Protein AF-H9VSW4-F1 (afdb_monomer_lite)

Sequence (138 aa):
RVDMPALEIYRDRERSVSRYNQFRRNMLMIPIAKWEDLTDDKEAIQTLQEVYGNDVEALDLLVGLMAEKKIKGYAISETAFFIFVLMASRRLEADRFFTSDFNKEVYTEKGLEWVNKKTESLKDVLYRHYPELVEKWM

pLDDT: mean 97.99, std 1.55, range [83.62, 98.88]

Foldseek 3Di:
DDDVVVVVLVVCVVVVPAAQQVLCVVLVHDGDQFPVQFAPDPVLRVVCCVVPNGDSRPHGNVSSFVSGDDDVPDPTHPSVVSVCVVVVVCVQVVDCCNPVVVDCVNLNPVRNCCVPPQPPDPLSVCCVPPVVCSVVPD

Radius of gyration: 21.64 Å; chains: 1; bounding box: 47×36×51 Å

InterPro domains:
  IPR010255 Haem peroxidase superfamily [SSF48113] (2-132)
  IPR019791 Haem peroxidase, animal-type [PF03098] (2-132)
  IPR019791 Haem peroxidase, animal-type [PS50292] (1-138)
  IPR037120 Haem peroxidase domain superfamily, animal type [G3DSA:1.10.640.10] (1-138)
  IPR050783 Oxylipin biosynthesis and metabolism [PTHR11903] (2-138)

Structure (mmCIF, N/CA/C/O backbone):
data_AF-H9VSW4-F1
#
_entry.id   AF-H9VSW4-F1
#
loop_
_atom_site.group_PDB
_atom_site.id
_atom_site.type_symbol
_atom_site.label_atom_id
_atom_site.label_alt_id
_atom_site.label_comp_id
_atom_site.label_asym_id
_atom_site.label_entity_id
_atom_site.label_seq_id
_atom_site.pdbx_PDB_ins_code
_atom_site.Cartn_x
_atom_site.Cartn_y
_atom_site.Cartn_z
_atom_site.occupancy
_atom_site.B_iso_or_equiv
_atom_site.auth_seq_id
_atom_site.auth_comp_id
_atom_site.auth_asym_id
_atom_site.auth_atom_id
_atom_site.pdbx_PDB_model_num
ATOM 1 N N . ARG A 1 1 ? -24.553 -8.497 -8.979 1.00 83.62 1 ARG A N 1
ATOM 2 C CA . ARG A 1 1 ? -23.949 -7.220 -8.525 1.00 83.62 1 ARG A CA 1
ATOM 3 C C . ARG A 1 1 ? -23.365 -7.479 -7.144 1.00 83.62 1 ARG A C 1
ATOM 5 O O . ARG A 1 1 ? -24.026 -8.165 -6.380 1.00 83.62 1 ARG A O 1
ATOM 12 N N . VAL A 1 2 ? -22.141 -7.036 -6.874 1.00 95.38 2 VAL A N 1
ATOM 13 C CA . VAL A 1 2 ? -21.427 -7.290 -5.612 1.00 95.38 2 VAL A CA 1
ATOM 14 C C . VAL A 1 2 ? -21.170 -5.950 -4.931 1.00 95.38 2 VAL A C 1
ATOM 16 O O . VAL A 1 2 ? -20.895 -4.970 -5.623 1.00 95.38 2 VAL A O 1
ATOM 19 N N . ASP A 1 3 ? -21.285 -5.917 -3.607 1.00 98.12 3 ASP A N 1
ATOM 20 C CA . ASP A 1 3 ? -20.809 -4.814 -2.772 1.00 98.12 3 ASP A CA 1
ATOM 21 C C . ASP A 1 3 ? -19.331 -5.071 -2.441 1.00 98.12 3 ASP A C 1
ATOM 23 O O . ASP A 1 3 ? -19.008 -6.004 -1.704 1.00 98.12 3 ASP A O 1
ATOM 27 N N . MET A 1 4 ? -18.433 -4.314 -3.079 1.00 98.06 4 MET A N 1
ATOM 28 C CA . MET A 1 4 ? -16.988 -4.544 -2.981 1.00 98.06 4 MET A CA 1
ATOM 29 C C . MET A 1 4 ? -16.440 -4.272 -1.572 1.00 98.06 4 MET A C 1
ATOM 31 O O . MET A 1 4 ? -15.815 -5.187 -1.039 1.00 98.06 4 MET A O 1
ATOM 35 N N . PRO A 1 5 ? -16.709 -3.118 -0.926 1.00 97.50 5 PRO A N 1
ATOM 36 C CA . PRO A 1 5 ? -16.278 -2.880 0.453 1.00 97.50 5 PRO A CA 1
ATOM 37 C C . PRO A 1 5 ? -16.698 -3.983 1.432 1.00 97.50 5 PRO A C 1
ATOM 39 O O . PRO A 1 5 ? -15.886 -4.450 2.230 1.00 97.50 5 PRO A O 1
ATOM 42 N N . ALA A 1 6 ? -17.947 -4.455 1.344 1.00 98.31 6 ALA A N 1
ATOM 43 C CA . ALA A 1 6 ? -18.418 -5.546 2.196 1.00 98.31 6 ALA A CA 1
ATOM 44 C C . ALA A 1 6 ? -17.693 -6.870 1.895 1.00 98.31 6 ALA A C 1
ATOM 46 O O . ALA A 1 6 ? -17.333 -7.618 2.811 1.00 98.31 6 ALA A O 1
ATOM 47 N N . LEU A 1 7 ? -17.457 -7.162 0.611 1.00 98.56 7 LEU A N 1
ATOM 48 C CA . LEU A 1 7 ? -16.756 -8.370 0.193 1.00 98.56 7 LEU A CA 1
ATOM 49 C C . LEU A 1 7 ? -15.289 -8.372 0.640 1.00 98.56 7 LEU A C 1
ATOM 51 O O . LEU A 1 7 ? -14.801 -9.426 1.031 1.00 98.56 7 LEU A O 1
ATOM 55 N N . GLU A 1 8 ? -14.580 -7.246 0.601 1.00 98.62 8 GLU A N 1
ATOM 56 C CA . GLU A 1 8 ? -13.160 -7.195 0.985 1.00 98.62 8 GLU A CA 1
ATOM 57 C C . GLU A 1 8 ? -12.954 -7.530 2.465 1.00 98.62 8 GLU A C 1
ATOM 59 O O . GLU A 1 8 ? -12.137 -8.395 2.786 1.00 98.62 8 GLU A O 1
ATOM 64 N N . ILE A 1 9 ? -13.788 -6.973 3.349 1.00 98.62 9 ILE A N 1
ATOM 65 C CA . ILE A 1 9 ? -13.804 -7.344 4.772 1.00 98.62 9 ILE A CA 1
ATOM 66 C C . ILE A 1 9 ? -14.073 -8.842 4.943 1.00 98.62 9 ILE A C 1
ATOM 68 O O . ILE A 1 9 ? -13.399 -9.524 5.718 1.00 98.62 9 ILE A O 1
ATOM 72 N N . TYR A 1 10 ? -15.046 -9.381 4.202 1.00 98.62 10 TYR A N 1
ATOM 73 C CA . TYR A 1 10 ? -15.341 -10.811 4.236 1.00 98.62 10 TYR A CA 1
ATOM 74 C C . TYR A 1 10 ? -14.146 -11.658 3.777 1.00 98.62 10 TYR A C 1
ATOM 76 O O . TYR A 1 10 ? -13.831 -12.656 4.421 1.00 98.62 10 TYR A O 1
ATOM 84 N N . ARG A 1 11 ? -13.464 -11.271 2.692 1.00 98.75 11 ARG A N 1
ATOM 85 C CA . ARG A 1 11 ? -12.358 -12.045 2.110 1.00 98.75 11 ARG A CA 1
ATOM 86 C C . ARG A 1 11 ? -11.139 -12.104 3.017 1.00 98.75 11 ARG A C 1
ATOM 88 O O . ARG A 1 11 ? -10.536 -13.171 3.099 1.00 98.75 11 ARG A O 1
ATOM 95 N N . ASP A 1 12 ? -10.791 -11.021 3.704 1.00 98.75 12 ASP A N 1
ATOM 96 C CA . ASP A 1 12 ? -9.675 -11.040 4.659 1.00 98.75 12 ASP A CA 1
ATOM 97 C C . ASP A 1 12 ? -9.943 -12.043 5.790 1.00 98.75 12 ASP A C 1
ATOM 99 O O . ASP A 1 12 ? -9.092 -12.878 6.109 1.00 98.75 12 ASP A O 1
ATOM 103 N N . ARG A 1 13 ? -11.171 -12.034 6.326 1.00 98.62 13 ARG A N 1
ATOM 104 C CA . ARG A 1 13 ? -11.616 -12.976 7.363 1.00 98.62 13 ARG A CA 1
ATOM 105 C C . ARG A 1 13 ? -11.648 -14.419 6.852 1.00 98.62 13 ARG A C 1
ATOM 107 O O . ARG A 1 13 ? -11.109 -15.310 7.501 1.00 98.62 13 ARG A O 1
ATOM 114 N N . GLU A 1 14 ? -12.259 -14.652 5.691 1.00 98.75 14 GLU A N 1
ATOM 115 C CA . GLU A 1 14 ? -12.382 -15.975 5.059 1.00 98.75 14 GLU A CA 1
ATOM 116 C C . GLU A 1 14 ? -11.007 -16.602 4.797 1.00 98.75 14 GLU A C 1
ATOM 118 O O . GLU A 1 14 ? -10.798 -17.789 5.044 1.00 98.75 14 GLU A O 1
ATOM 123 N N . ARG A 1 15 ? -10.037 -15.797 4.352 1.00 98.75 15 ARG A N 1
ATOM 124 C CA . ARG A 1 15 ? -8.664 -16.240 4.072 1.00 98.75 15 ARG A CA 1
ATOM 125 C C . ARG A 1 15 ? -7.798 -16.355 5.326 1.00 98.75 15 ARG A C 1
ATOM 127 O O . ARG A 1 15 ? -6.602 -16.602 5.207 1.00 98.75 15 ARG A O 1
ATOM 134 N N . SER A 1 16 ? -8.391 -16.203 6.512 1.00 98.50 16 SER A N 1
ATOM 135 C CA . SER A 1 16 ? -7.704 -16.288 7.804 1.00 98.50 16 SER A CA 1
ATOM 136 C C . SER A 1 16 ? -6.539 -15.301 7.938 1.00 98.50 16 SER A C 1
ATOM 138 O O . SER A 1 16 ? -5.568 -15.561 8.652 1.00 98.50 16 SER A O 1
ATOM 140 N N . VAL A 1 17 ? -6.627 -14.150 7.263 1.00 98.56 17 VAL A N 1
ATOM 141 C CA . VAL A 1 17 ? -5.694 -13.048 7.492 1.00 98.56 17 VAL A CA 1
ATOM 142 C C . VAL A 1 17 ? -5.979 -12.483 8.881 1.00 98.56 17 VAL A C 1
ATOM 144 O O . VAL A 1 17 ? -7.131 -12.308 9.281 1.00 98.56 17 VAL A O 1
ATOM 147 N N . SER A 1 18 ? -4.921 -12.229 9.651 1.00 98.62 18 SER A N 1
ATOM 148 C CA . SER A 1 18 ? -5.065 -11.653 10.988 1.00 98.62 18 SER A CA 1
ATOM 149 C C . SER A 1 18 ? -5.748 -10.286 10.925 1.00 98.62 18 SER A C 1
ATOM 151 O O . SER A 1 18 ? -5.432 -9.465 10.065 1.00 98.62 18 SER A O 1
ATOM 153 N N . ARG A 1 19 ? -6.649 -10.030 11.878 1.00 98.69 19 ARG A N 1
ATOM 154 C CA . ARG A 1 19 ? -7.227 -8.699 12.115 1.00 98.69 19 ARG A CA 1
ATOM 155 C C . ARG A 1 19 ? -6.153 -7.698 12.536 1.00 98.69 19 ARG A C 1
ATOM 157 O O . ARG A 1 19 ? -5.053 -8.103 12.911 1.00 98.69 19 ARG A O 1
ATOM 164 N N . TYR A 1 20 ? -6.465 -6.405 12.482 1.00 98.88 20 TYR A N 1
ATOM 165 C CA . TYR A 1 20 ? -5.475 -5.326 12.513 1.00 98.88 20 TYR A CA 1
ATOM 166 C C . TYR A 1 20 ? -4.461 -5.442 13.663 1.00 98.88 20 TYR A C 1
ATOM 168 O O . TYR A 1 20 ? -3.252 -5.430 13.424 1.00 98.88 20 TYR A O 1
ATOM 176 N N . ASN A 1 21 ? -4.925 -5.620 14.905 1.00 98.62 21 ASN A N 1
ATOM 177 C CA . ASN A 1 21 ? -4.018 -5.604 16.054 1.00 98.62 21 ASN A CA 1
ATOM 178 C C . ASN A 1 21 ? -3.103 -6.836 16.093 1.00 98.62 21 ASN A C 1
ATOM 180 O O . ASN A 1 21 ? -1.894 -6.723 16.305 1.00 98.62 21 ASN A O 1
ATOM 184 N N . GLN A 1 22 ? -3.652 -8.018 15.797 1.00 98.81 22 GLN A N 1
ATOM 185 C CA . GLN A 1 22 ? -2.853 -9.236 15.680 1.00 98.81 22 GLN A CA 1
ATOM 186 C C . GLN A 1 22 ? -1.897 -9.181 14.481 1.00 98.81 22 GLN A C 1
ATOM 188 O O . GLN A 1 22 ? -0.767 -9.653 14.574 1.00 98.81 22 GLN A O 1
ATOM 193 N N . PHE A 1 23 ? -2.311 -8.562 13.374 1.00 98.75 23 PHE A N 1
ATOM 194 C CA . PHE A 1 23 ? -1.467 -8.348 12.202 1.00 98.75 23 PHE A CA 1
ATOM 195 C C . PHE A 1 23 ? -0.230 -7.510 12.556 1.00 98.75 23 PHE A C 1
ATOM 197 O O . PHE A 1 23 ? 0.889 -7.888 12.210 1.00 98.75 23 PHE A O 1
ATOM 204 N N . ARG A 1 24 ? -0.406 -6.436 13.338 1.00 98.69 24 ARG A N 1
ATOM 205 C CA . ARG A 1 24 ? 0.703 -5.634 13.879 1.00 98.69 24 ARG A CA 1
ATOM 206 C C . ARG A 1 24 ? 1.641 -6.457 14.761 1.00 98.69 24 ARG A C 1
ATOM 208 O O . ARG A 1 24 ? 2.852 -6.405 14.554 1.00 98.69 24 ARG A O 1
ATOM 215 N N . ARG A 1 25 ? 1.107 -7.280 15.675 1.00 98.62 25 ARG A N 1
ATOM 216 C CA . ARG A 1 25 ? 1.931 -8.173 16.519 1.00 98.62 25 ARG A CA 1
ATOM 217 C C . ARG A 1 25 ? 2.768 -9.147 15.695 1.00 98.62 25 ARG A C 1
ATOM 219 O O . ARG A 1 25 ? 3.943 -9.334 15.997 1.00 98.62 25 ARG A O 1
ATOM 226 N N . ASN A 1 26 ? 2.192 -9.729 14.642 1.00 98.06 26 ASN A N 1
ATOM 227 C CA . ASN A 1 26 ? 2.901 -10.662 13.761 1.00 98.06 26 ASN A CA 1
ATOM 228 C C . ASN A 1 26 ? 4.101 -10.005 13.054 1.00 98.06 26 ASN A C 1
ATOM 230 O O . ASN A 1 26 ? 5.054 -10.693 12.703 1.00 98.06 26 ASN A O 1
ATOM 234 N N . MET A 1 27 ? 4.066 -8.683 12.868 1.00 96.94 27 MET A N 1
ATOM 235 C CA . MET A 1 27 ? 5.155 -7.888 12.290 1.00 96.94 27 MET A CA 1
ATOM 236 C C . MET A 1 27 ? 6.025 -7.192 13.346 1.00 96.94 27 MET A C 1
ATOM 238 O O . MET A 1 27 ? 6.788 -6.291 13.008 1.00 96.94 27 MET A O 1
ATOM 242 N N . LEU A 1 28 ? 5.916 -7.592 14.619 1.00 97.31 28 LEU A N 1
ATOM 243 C CA . LEU A 1 28 ? 6.657 -7.012 15.746 1.00 97.31 28 LEU A CA 1
ATOM 244 C C . LEU A 1 28 ? 6.393 -5.508 15.957 1.00 97.31 28 LEU A C 1
ATOM 246 O O . LEU A 1 28 ? 7.213 -4.804 16.544 1.00 97.31 28 LEU A O 1
ATOM 250 N N . MET A 1 29 ? 5.243 -5.010 15.501 1.00 98.06 29 MET A N 1
ATOM 251 C CA . MET A 1 29 ? 4.810 -3.634 15.731 1.00 98.06 29 MET A CA 1
ATOM 252 C C . MET A 1 29 ? 4.046 -3.525 17.053 1.00 98.06 29 MET A C 1
ATOM 254 O O . MET A 1 29 ? 3.376 -4.465 17.486 1.00 98.06 29 MET A O 1
ATOM 258 N N . ILE A 1 30 ? 4.100 -2.347 17.679 1.00 98.38 30 ILE A N 1
ATOM 259 C CA . ILE A 1 30 ? 3.347 -2.069 18.908 1.00 98.38 30 ILE A CA 1
ATOM 260 C C . ILE A 1 30 ? 1.840 -2.088 18.577 1.00 98.38 30 ILE A C 1
ATOM 262 O O . ILE A 1 30 ? 1.421 -1.337 17.684 1.00 98.38 30 ILE A O 1
ATOM 266 N N . PRO A 1 31 ? 1.026 -2.940 19.232 1.00 98.38 31 PRO A N 1
ATOM 267 C CA . PRO A 1 31 ? -0.422 -2.957 19.045 1.00 98.38 31 PRO A CA 1
ATOM 268 C C . PRO A 1 31 ? -1.070 -1.703 19.649 1.00 98.38 31 PRO A C 1
ATOM 270 O O . PRO A 1 31 ? -0.523 -1.103 20.572 1.00 98.38 31 PRO A O 1
ATOM 273 N N . ILE A 1 32 ? -2.253 -1.335 19.159 1.00 98.69 32 ILE A N 1
ATOM 274 C CA . ILE A 1 32 ? -3.067 -0.278 19.770 1.00 98.69 32 ILE A CA 1
ATOM 275 C C . ILE A 1 32 ? -3.756 -0.811 21.031 1.00 98.69 32 ILE A C 1
ATOM 277 O O . ILE A 1 32 ? -4.142 -1.983 21.080 1.00 98.69 32 ILE A O 1
ATOM 281 N N . ALA A 1 33 ? -3.916 0.041 22.043 1.00 98.19 33 ALA A N 1
ATOM 282 C CA . ALA A 1 33 ? -4.671 -0.273 23.257 1.00 98.19 33 ALA A CA 1
ATOM 283 C C . ALA A 1 33 ? -6.051 0.402 23.269 1.00 98.19 33 ALA A C 1
ATOM 285 O O . ALA A 1 33 ? -6.967 -0.076 23.936 1.00 98.19 33 ALA A O 1
ATOM 286 N N . LYS A 1 34 ? -6.196 1.506 22.531 1.00 98.12 34 LYS A N 1
ATOM 287 C CA . LYS A 1 34 ? -7.424 2.300 22.395 1.00 98.12 34 LYS A CA 1
ATOM 288 C C . LYS A 1 34 ? -7.504 2.943 21.008 1.00 98.12 34 LYS A C 1
ATOM 290 O O . LYS A 1 34 ? -6.513 2.999 20.282 1.00 98.12 34 LYS A O 1
ATOM 295 N N . TRP A 1 35 ? -8.678 3.446 20.641 1.00 98.56 35 TRP A N 1
ATOM 296 C CA . TRP A 1 35 ? -8.938 4.009 19.312 1.00 98.56 35 TRP A CA 1
ATOM 297 C C . TRP A 1 35 ? -8.111 5.265 19.010 1.00 98.56 35 TRP A C 1
ATOM 299 O O . TRP A 1 35 ? -7.701 5.474 17.871 1.00 98.56 35 TRP A O 1
ATOM 309 N N . GLU A 1 36 ? -7.795 6.054 20.035 1.00 98.12 36 GLU A N 1
ATOM 310 C CA . GLU A 1 36 ? -6.942 7.243 19.936 1.00 98.12 36 GLU A CA 1
ATOM 311 C C . GLU A 1 36 ? -5.484 6.908 19.586 1.00 98.12 36 GLU A C 1
ATOM 313 O O . GLU A 1 36 ? -4.745 7.784 19.147 1.00 98.12 36 GLU A O 1
ATOM 318 N N . ASP A 1 37 ? -5.048 5.655 19.764 1.00 98.38 37 ASP A N 1
ATOM 319 C CA . ASP A 1 37 ? -3.715 5.230 19.321 1.00 98.38 37 ASP A CA 1
ATOM 320 C C . ASP A 1 37 ? -3.673 5.004 17.794 1.00 98.38 37 ASP A C 1
ATOM 322 O O . ASP A 1 37 ? -2.593 4.953 17.205 1.00 98.38 37 ASP A O 1
ATOM 326 N N . LEU A 1 38 ? -4.837 4.844 17.145 1.00 98.44 38 LEU A N 1
ATOM 327 C CA . LEU A 1 38 ? -4.963 4.590 15.706 1.00 98.44 38 LEU A CA 1
ATOM 328 C C . LEU A 1 38 ? -5.073 5.887 14.893 1.00 98.44 38 LEU A C 1
ATOM 330 O O . LEU A 1 38 ? -4.452 6.005 13.835 1.00 98.44 38 LEU A O 1
ATOM 334 N N . THR A 1 39 ? -5.881 6.841 15.360 1.00 98.19 39 THR A N 1
ATOM 335 C CA . THR A 1 39 ? -6.195 8.084 14.642 1.00 98.19 39 THR A CA 1
ATOM 336 C C . THR A 1 39 ? -6.546 9.222 15.599 1.00 98.19 39 THR A C 1
ATOM 338 O O . THR A 1 39 ? -7.001 8.978 16.711 1.00 98.19 39 THR A O 1
ATOM 341 N N . ASP A 1 40 ? -6.373 10.468 15.146 1.00 97.75 40 ASP A N 1
ATOM 342 C CA . ASP A 1 40 ? -6.796 11.676 15.876 1.00 97.75 40 ASP A CA 1
ATOM 343 C C . ASP A 1 40 ? -8.200 12.166 15.449 1.00 97.75 40 ASP A C 1
ATOM 345 O O . ASP A 1 40 ? -8.704 13.163 15.974 1.00 97.75 40 ASP A O 1
ATOM 349 N N . ASP A 1 41 ? -8.824 11.507 14.465 1.00 98.19 41 ASP A N 1
ATOM 350 C CA . ASP A 1 41 ? -10.145 11.868 13.947 1.00 98.19 41 ASP A CA 1
ATOM 351 C C . ASP A 1 41 ? -11.256 11.397 14.898 1.00 98.19 41 ASP A C 1
ATOM 353 O O . ASP A 1 41 ? -11.524 10.203 15.045 1.00 98.19 41 ASP A O 1
ATOM 357 N N . LYS A 1 42 ? -11.924 12.362 15.537 1.00 97.94 42 LYS A N 1
ATOM 358 C CA . LYS A 1 42 ? -12.971 12.109 16.533 1.00 97.94 42 LYS A CA 1
ATOM 359 C C . LYS A 1 42 ? -14.218 11.453 15.944 1.00 97.94 42 LYS A C 1
ATOM 361 O O . LYS A 1 42 ? -14.823 10.628 16.624 1.00 97.94 42 LYS A O 1
ATOM 366 N N . GLU A 1 43 ? -14.600 11.800 14.717 1.00 98.19 43 GLU A N 1
ATOM 367 C CA . GLU A 1 43 ? -15.776 11.212 14.064 1.00 98.19 43 GLU A CA 1
ATOM 368 C C . GLU A 1 43 ? -15.494 9.754 13.690 1.00 98.19 43 GLU A C 1
ATOM 370 O O . GLU A 1 43 ? -16.326 8.867 13.912 1.00 98.19 43 GLU A O 1
ATOM 375 N N . ALA A 1 44 ? -14.275 9.480 13.212 1.00 98.12 44 ALA A N 1
ATOM 376 C CA . ALA A 1 44 ? -13.824 8.118 12.957 1.00 98.12 44 ALA A CA 1
ATOM 377 C C . ALA A 1 44 ? -13.783 7.286 14.249 1.00 98.12 44 ALA A C 1
ATOM 379 O O . ALA A 1 44 ? -14.302 6.173 14.262 1.00 98.12 44 ALA A O 1
ATOM 380 N N . ILE A 1 45 ? -13.230 7.822 15.345 1.00 98.56 45 ILE A N 1
ATOM 381 C CA . ILE A 1 45 ? -13.195 7.132 16.647 1.00 98.56 45 ILE A CA 1
ATOM 382 C C . ILE A 1 45 ? -14.606 6.786 17.125 1.00 98.56 45 ILE A C 1
ATOM 384 O O . ILE A 1 45 ? -14.842 5.648 17.528 1.00 98.56 45 ILE A O 1
ATOM 388 N N . GLN A 1 46 ? -15.546 7.731 17.053 1.00 98.44 46 GLN A N 1
ATOM 389 C CA . GLN A 1 46 ? -16.932 7.473 17.437 1.00 98.44 46 GLN A CA 1
ATOM 390 C C . GLN A 1 46 ? -17.544 6.353 16.585 1.00 98.44 46 GLN A C 1
ATOM 392 O O . GLN A 1 46 ? -18.119 5.411 17.122 1.00 98.44 46 GLN A O 1
ATOM 397 N N . THR A 1 47 ? -17.356 6.406 15.266 1.00 98.50 47 THR A N 1
ATOM 398 C CA . THR A 1 47 ? -17.877 5.384 14.347 1.00 98.50 47 THR A CA 1
ATOM 399 C C . THR A 1 47 ? -17.262 4.006 14.626 1.00 98.50 47 THR A C 1
ATOM 401 O O . THR A 1 47 ? -17.953 2.989 14.602 1.00 98.50 47 THR A O 1
ATOM 404 N N . LEU A 1 48 ? -15.962 3.948 14.933 1.00 98.56 48 LEU A N 1
ATOM 405 C CA . LEU A 1 48 ? -15.286 2.708 15.317 1.00 98.56 48 LEU A CA 1
ATOM 406 C C . LEU A 1 48 ? -15.856 2.139 16.620 1.00 98.56 48 LEU A C 1
ATOM 408 O O . LEU A 1 48 ? -16.094 0.935 16.693 1.00 98.56 48 LEU A O 1
ATOM 412 N N . GLN A 1 49 ? -16.132 2.991 17.611 1.00 98.00 49 GLN A N 1
ATOM 413 C CA . GLN A 1 49 ? -16.777 2.581 18.861 1.00 98.00 49 GLN A CA 1
ATOM 414 C C . GLN A 1 49 ? -18.201 2.060 18.636 1.00 98.00 49 GLN A C 1
ATOM 416 O O . GLN A 1 49 ? -18.599 1.081 19.262 1.00 98.00 49 GLN A O 1
ATOM 421 N N . GLU A 1 50 ? -18.967 2.662 17.727 1.00 98.44 50 GLU A N 1
ATOM 422 C CA . GLU A 1 50 ? -20.321 2.203 17.395 1.00 98.44 50 GLU A CA 1
ATOM 423 C C . GLU A 1 50 ? -20.318 0.818 16.723 1.00 98.44 50 GLU A C 1
ATOM 425 O O . GLU A 1 50 ? -21.193 -0.004 16.999 1.00 98.44 50 GLU A O 1
ATOM 430 N N . VAL A 1 51 ? -19.326 0.533 15.871 1.00 98.50 51 VAL A N 1
ATOM 431 C CA . VAL A 1 51 ? -19.246 -0.728 15.110 1.00 98.50 51 VAL A CA 1
ATOM 432 C C . VAL A 1 51 ? -18.549 -1.851 15.887 1.00 98.50 51 VAL A C 1
ATOM 434 O O . VAL A 1 51 ? -19.004 -2.995 15.847 1.00 98.50 51 VAL A O 1
ATOM 437 N N . TYR A 1 52 ? -17.446 -1.552 16.576 1.00 98.50 52 TYR A N 1
ATOM 438 C CA . TYR A 1 52 ? -16.580 -2.542 17.237 1.00 98.50 52 TYR A CA 1
ATOM 439 C C . TYR A 1 52 ? -16.633 -2.479 18.773 1.00 98.50 52 TYR A C 1
ATOM 441 O O . TYR A 1 52 ? -16.025 -3.311 19.450 1.00 98.50 52 TYR A O 1
ATOM 449 N N . GLY A 1 53 ? -17.352 -1.518 19.356 1.00 98.06 53 GLY A N 1
ATOM 450 C CA . GLY A 1 53 ? -17.354 -1.294 20.800 1.00 98.06 53 GLY A CA 1
ATOM 451 C C . GLY A 1 53 ? -15.991 -0.814 21.305 1.00 98.06 53 GLY A C 1
ATOM 452 O O . GLY A 1 53 ? -15.318 -0.003 20.677 1.00 98.06 53 GLY A O 1
ATOM 453 N N . ASN A 1 54 ? -15.565 -1.335 22.455 1.00 96.00 54 ASN A N 1
ATOM 454 C CA . ASN A 1 54 ? -14.232 -1.073 23.013 1.00 96.00 54 ASN A CA 1
ATOM 455 C C . ASN A 1 54 ? -13.219 -2.185 22.682 1.00 96.00 54 ASN A C 1
ATOM 457 O O . ASN A 1 54 ? -12.115 -2.184 23.222 1.00 96.00 54 ASN A O 1
ATOM 461 N N . ASP A 1 55 ? -13.592 -3.153 21.837 1.00 98.31 55 ASP A N 1
ATOM 462 C CA . ASP A 1 55 ? -12.738 -4.289 21.495 1.00 98.31 55 ASP A CA 1
ATOM 463 C C . ASP A 1 55 ? -11.854 -3.976 20.279 1.00 98.31 55 ASP A C 1
ATOM 465 O O . ASP A 1 55 ? -12.234 -4.175 19.123 1.00 98.31 55 ASP A O 1
ATOM 469 N N . VAL A 1 56 ? -10.634 -3.506 20.548 1.00 98.31 56 VAL A N 1
ATOM 470 C CA . VAL A 1 56 ? -9.630 -3.229 19.509 1.00 98.31 56 VAL A CA 1
ATOM 471 C C . VAL A 1 56 ? -9.151 -4.487 18.770 1.00 98.31 56 VAL A C 1
ATOM 473 O O . VAL A 1 56 ? -8.626 -4.374 17.662 1.00 98.31 56 VAL A O 1
ATOM 476 N N . GLU A 1 57 ? -9.351 -5.691 19.322 1.00 98.62 57 GLU A N 1
ATOM 477 C CA . GLU A 1 57 ? -8.997 -6.950 18.646 1.00 98.62 57 GLU A CA 1
ATOM 478 C C . GLU A 1 57 ? -9.992 -7.313 17.540 1.00 98.62 57 GLU A C 1
ATOM 480 O O . GLU A 1 57 ? -9.648 -8.028 16.592 1.00 98.62 57 GLU A O 1
ATOM 485 N N . ALA A 1 58 ? -11.216 -6.785 17.616 1.00 98.56 58 ALA A N 1
ATOM 486 C CA . ALA A 1 58 ? -12.235 -6.980 16.599 1.00 98.56 58 ALA A CA 1
ATOM 487 C C . ALA A 1 58 ? -12.005 -6.122 15.341 1.00 98.56 58 ALA A C 1
ATOM 489 O O . ALA A 1 58 ? -12.629 -6.406 14.316 1.00 98.56 58 ALA A O 1
ATOM 490 N N . LEU A 1 59 ? -11.113 -5.127 15.372 1.00 98.81 59 LEU A N 1
ATOM 491 C CA . LEU A 1 59 ? -10.877 -4.216 14.249 1.00 98.81 59 LEU A CA 1
ATOM 492 C C . LEU A 1 59 ? -10.361 -4.957 13.005 1.00 98.81 59 LEU A C 1
ATOM 494 O O . LEU A 1 59 ? -9.264 -5.525 13.003 1.00 98.81 59 LEU A O 1
ATOM 498 N N . ASP A 1 60 ? -11.130 -4.923 11.916 1.00 98.88 60 ASP A N 1
ATOM 499 C CA . ASP A 1 60 ? -10.717 -5.520 10.646 1.00 98.88 60 ASP A CA 1
ATOM 500 C C . ASP A 1 60 ? -9.468 -4.849 10.069 1.00 98.88 60 ASP A C 1
ATOM 502 O O . ASP A 1 60 ? -9.262 -3.641 10.205 1.00 98.88 60 ASP A O 1
ATOM 506 N N . LEU A 1 61 ? -8.647 -5.645 9.375 1.00 98.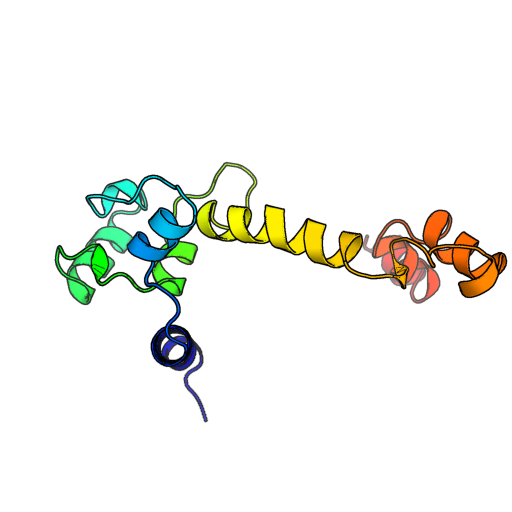88 61 LEU A N 1
ATOM 507 C CA . LEU A 1 61 ? -7.374 -5.189 8.825 1.00 98.88 61 LEU A CA 1
ATOM 508 C C . LEU A 1 61 ? -7.561 -3.991 7.889 1.00 98.88 61 LEU A C 1
ATOM 510 O O . LEU A 1 61 ? -6.976 -2.942 8.143 1.00 98.88 61 LEU A O 1
ATOM 514 N N . LEU A 1 62 ? -8.409 -4.114 6.861 1.00 98.81 62 LEU A N 1
ATOM 515 C CA . LEU A 1 62 ? -8.658 -3.039 5.896 1.00 98.81 62 LEU A CA 1
ATOM 516 C C . LEU A 1 62 ? -9.084 -1.724 6.570 1.00 98.81 62 LEU A C 1
ATOM 518 O O . LEU A 1 62 ? -8.579 -0.663 6.209 1.00 98.81 62 LEU A O 1
ATOM 522 N N . VAL A 1 63 ? -9.962 -1.790 7.577 1.00 98.81 63 VAL A N 1
ATOM 523 C CA . VAL A 1 63 ? -10.424 -0.600 8.311 1.00 98.81 63 VAL A CA 1
ATOM 524 C C . VAL A 1 63 ? -9.266 0.049 9.061 1.00 98.81 63 VAL A C 1
ATOM 526 O O . VAL A 1 63 ? -9.056 1.254 8.930 1.00 98.81 63 VAL A O 1
ATOM 529 N N . GLY A 1 64 ? -8.470 -0.747 9.780 1.00 98.75 64 GLY A N 1
ATOM 530 C CA . GLY A 1 64 ? -7.285 -0.250 10.473 1.00 98.75 64 GLY A CA 1
ATOM 531 C C . GLY A 1 64 ? -6.272 0.396 9.526 1.00 98.75 64 GLY A C 1
ATOM 532 O O . GLY A 1 64 ? -5.830 1.509 9.787 1.00 98.75 64 GLY A O 1
ATOM 533 N N . LEU A 1 65 ? -5.972 -0.223 8.377 1.00 98.75 65 LEU A N 1
ATOM 534 C CA . LEU A 1 65 ? -5.040 0.339 7.387 1.00 98.75 65 LEU A CA 1
ATOM 535 C C . LEU A 1 65 ? -5.499 1.702 6.839 1.00 98.75 65 LEU A C 1
ATOM 537 O O . LEU A 1 65 ? -4.669 2.575 6.567 1.00 98.75 65 LEU A O 1
ATOM 541 N N . MET A 1 66 ? -6.807 1.893 6.658 1.00 98.62 66 MET A N 1
ATOM 542 C CA . MET A 1 66 ? -7.353 3.157 6.159 1.00 98.62 66 MET A CA 1
ATOM 543 C C . MET A 1 66 ? -7.384 4.235 7.245 1.00 98.62 66 MET A C 1
ATOM 545 O O . MET A 1 66 ? -6.992 5.373 6.968 1.00 98.62 66 MET A O 1
ATOM 549 N N . ALA A 1 67 ? -7.788 3.865 8.463 1.00 98.50 67 ALA A N 1
ATOM 550 C CA . ALA A 1 67 ? -7.919 4.773 9.599 1.00 98.50 67 ALA A CA 1
ATOM 551 C C . ALA A 1 67 ? -6.574 5.187 10.214 1.00 98.50 67 ALA A C 1
ATOM 553 O O . ALA A 1 67 ? -6.484 6.273 10.779 1.00 98.50 67 ALA A O 1
ATOM 554 N N . GLU A 1 68 ? -5.533 4.357 10.096 1.00 98.69 68 GLU A N 1
ATOM 555 C CA . GLU A 1 68 ? -4.224 4.623 10.693 1.00 98.69 68 GLU A CA 1
ATOM 556 C C . GLU A 1 68 ? -3.664 5.984 10.261 1.00 98.69 68 GLU A C 1
ATOM 558 O O . GLU A 1 68 ? -3.554 6.295 9.061 1.00 98.69 68 GLU A O 1
ATOM 563 N N . LYS A 1 69 ? -3.283 6.783 11.264 1.00 98.31 69 LYS A N 1
ATOM 564 C CA . LYS A 1 69 ? -2.627 8.075 11.083 1.00 98.31 69 LYS A CA 1
ATOM 565 C C . LYS A 1 69 ? -1.347 7.909 10.268 1.00 98.31 69 LYS A C 1
ATOM 567 O O . LYS A 1 69 ? -0.421 7.199 10.649 1.00 98.31 69 LYS A O 1
ATOM 572 N N . LYS A 1 70 ? -1.280 8.612 9.140 1.00 97.75 70 LYS A N 1
ATOM 573 C CA . LYS A 1 70 ? -0.187 8.464 8.173 1.00 97.75 70 LYS A CA 1
ATOM 574 C C . LYS A 1 70 ? 1.018 9.306 8.564 1.00 97.75 70 LYS A C 1
ATOM 576 O O . LYS A 1 70 ? 0.891 10.450 9.004 1.00 97.75 70 LYS A O 1
ATOM 581 N N . ILE A 1 71 ? 2.202 8.747 8.330 1.00 97.88 71 ILE A N 1
ATOM 582 C CA . ILE A 1 71 ? 3.464 9.485 8.381 1.00 97.88 71 ILE A CA 1
ATOM 583 C C . ILE A 1 71 ? 3.414 10.591 7.317 1.00 97.88 71 ILE A C 1
ATOM 585 O O . ILE A 1 71 ? 2.895 10.394 6.217 1.00 97.88 71 ILE A O 1
ATOM 589 N N . LYS A 1 72 ? 3.946 11.780 7.623 1.00 97.94 72 LYS A N 1
ATOM 590 C CA . LYS A 1 72 ? 3.951 12.906 6.679 1.00 97.94 72 LYS A CA 1
ATOM 591 C C . LYS A 1 72 ? 4.601 12.492 5.350 1.00 97.94 72 LYS A C 1
ATOM 593 O O . LYS A 1 72 ? 5.757 12.085 5.324 1.00 97.94 72 LYS A O 1
ATOM 598 N N . GLY A 1 73 ? 3.858 12.652 4.254 1.00 97.94 73 GLY A N 1
ATOM 599 C CA . GLY A 1 73 ? 4.291 12.294 2.898 1.00 97.94 73 GLY A CA 1
ATOM 600 C C . GLY A 1 73 ? 3.937 10.868 2.467 1.00 97.94 73 GLY A C 1
ATOM 601 O O . GLY A 1 73 ? 4.096 10.549 1.293 1.00 97.94 73 GLY A O 1
ATOM 602 N N . TYR A 1 74 ? 3.430 10.021 3.367 1.00 98.12 74 TYR A N 1
ATOM 603 C CA . TYR A 1 74 ? 2.988 8.670 3.024 1.00 98.12 74 TYR A CA 1
ATOM 604 C C . TYR A 1 74 ? 1.520 8.671 2.596 1.00 98.12 74 TYR A C 1
ATOM 606 O O . TYR A 1 74 ? 0.658 9.235 3.268 1.00 98.12 74 TYR A O 1
ATOM 614 N N . ALA A 1 75 ? 1.236 7.980 1.492 1.00 98.19 75 ALA A N 1
ATOM 615 C CA . ALA A 1 75 ? -0.129 7.714 1.035 1.00 98.19 75 ALA A CA 1
ATOM 616 C C . ALA A 1 75 ? -0.731 6.434 1.653 1.00 98.19 75 ALA A C 1
ATOM 618 O O . ALA A 1 75 ? -1.938 6.221 1.580 1.0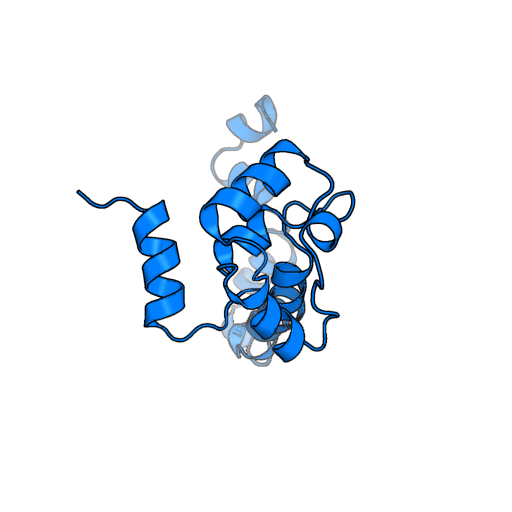0 98.19 75 ALA A O 1
ATOM 619 N N . ILE A 1 76 ? 0.099 5.590 2.273 1.00 98.44 76 ILE A N 1
ATOM 620 C CA . ILE A 1 76 ? -0.281 4.314 2.896 1.00 98.44 76 ILE A CA 1
ATOM 621 C C . ILE A 1 76 ? 0.022 4.329 4.398 1.00 98.44 76 ILE A C 1
ATOM 623 O O . ILE A 1 76 ? 0.800 5.160 4.866 1.00 98.44 76 ILE A O 1
ATOM 627 N N . SER A 1 77 ? -0.594 3.418 5.150 1.00 98.56 77 SER A N 1
ATOM 628 C CA . SER A 1 77 ? -0.279 3.205 6.564 1.00 98.56 77 SER A CA 1
ATOM 629 C C . SER A 1 77 ? 1.125 2.629 6.764 1.00 98.56 77 SER A C 1
ATOM 631 O O . SER A 1 77 ? 1.675 1.971 5.874 1.00 98.56 77 SER A O 1
ATOM 633 N N . GLU A 1 78 ? 1.695 2.835 7.950 1.00 98.31 78 GLU A N 1
ATOM 634 C CA . GLU A 1 78 ? 2.953 2.203 8.348 1.00 98.31 78 GLU A CA 1
ATOM 635 C C . GLU A 1 78 ? 2.785 0.677 8.411 1.00 98.31 78 GLU A C 1
ATOM 637 O O . GLU A 1 78 ? 3.649 -0.062 7.935 1.00 98.31 78 GLU A O 1
ATOM 642 N N . THR A 1 79 ? 1.632 0.197 8.895 1.00 98.44 79 THR A N 1
ATOM 643 C CA . THR A 1 79 ? 1.308 -1.240 8.926 1.00 98.44 79 THR A CA 1
ATOM 644 C C . THR A 1 79 ? 1.392 -1.877 7.531 1.00 98.44 79 THR A C 1
ATOM 646 O O . THR A 1 79 ? 1.992 -2.940 7.371 1.00 98.44 79 THR A O 1
ATOM 649 N N . ALA A 1 80 ? 0.837 -1.234 6.495 1.00 98.56 80 ALA A N 1
ATOM 650 C CA . ALA A 1 80 ? 0.978 -1.724 5.122 1.00 98.56 80 ALA A CA 1
ATOM 651 C C . ALA A 1 80 ? 2.428 -1.597 4.632 1.00 98.56 80 ALA A C 1
ATOM 653 O O . ALA A 1 80 ? 2.955 -2.518 4.007 1.00 98.56 80 ALA A O 1
ATOM 654 N N . PHE A 1 81 ? 3.088 -0.476 4.933 1.00 98.25 81 PHE A N 1
ATOM 655 C CA . PHE A 1 81 ? 4.455 -0.207 4.498 1.00 98.25 81 PHE A CA 1
ATOM 656 C C . PHE A 1 81 ? 5.447 -1.296 4.928 1.00 98.25 81 PHE A C 1
ATOM 658 O O . PHE A 1 81 ? 6.286 -1.694 4.123 1.00 98.25 81 PHE A O 1
ATOM 665 N N . PHE A 1 82 ? 5.321 -1.856 6.133 1.00 96.88 82 PHE A N 1
ATOM 666 C CA . PHE A 1 82 ? 6.205 -2.935 6.596 1.00 96.88 82 PHE A CA 1
ATOM 667 C C . PHE A 1 82 ? 6.136 -4.191 5.713 1.00 96.88 82 PHE A C 1
ATOM 669 O O . PHE A 1 82 ? 7.170 -4.775 5.379 1.00 96.88 82 PHE A O 1
ATOM 676 N N . ILE A 1 83 ? 4.942 -4.568 5.242 1.00 98.12 83 ILE A N 1
ATOM 677 C CA . ILE A 1 83 ? 4.800 -5.643 4.249 1.00 98.12 83 ILE A CA 1
ATOM 678 C C . ILE A 1 83 ? 5.456 -5.246 2.926 1.00 98.12 83 ILE A C 1
ATOM 680 O O . ILE A 1 83 ? 6.111 -6.074 2.290 1.00 98.12 83 ILE A O 1
ATOM 684 N N . PHE A 1 84 ? 5.313 -3.988 2.504 1.00 98.19 84 PHE A N 1
ATOM 685 C CA . PHE A 1 84 ? 5.945 -3.497 1.279 1.00 98.19 84 PHE A CA 1
ATOM 686 C C . PHE A 1 84 ? 7.471 -3.548 1.354 1.00 98.19 84 PHE A C 1
ATOM 688 O O . PHE A 1 84 ? 8.080 -3.939 0.364 1.00 98.19 84 PHE A O 1
ATOM 695 N N . VAL A 1 85 ? 8.091 -3.229 2.493 1.00 97.50 85 VAL A N 1
ATOM 696 C CA . VAL A 1 85 ? 9.554 -3.300 2.666 1.00 97.50 85 VAL A CA 1
ATOM 697 C C . VAL A 1 85 ? 10.077 -4.701 2.342 1.00 97.50 85 VAL A C 1
ATOM 699 O O . VAL A 1 85 ? 11.005 -4.851 1.543 1.00 97.50 85 VAL A O 1
ATOM 702 N N . LEU A 1 86 ? 9.440 -5.733 2.902 1.00 97.94 86 LEU A N 1
ATOM 703 C CA . LEU A 1 86 ? 9.815 -7.120 2.640 1.00 97.94 86 LEU A CA 1
ATOM 704 C C . LEU A 1 86 ? 9.462 -7.530 1.208 1.00 97.94 86 LEU A C 1
ATOM 706 O O . LEU A 1 86 ? 10.309 -8.001 0.452 1.00 97.94 86 LEU A O 1
ATOM 710 N N . MET A 1 87 ? 8.199 -7.360 0.819 1.00 98.50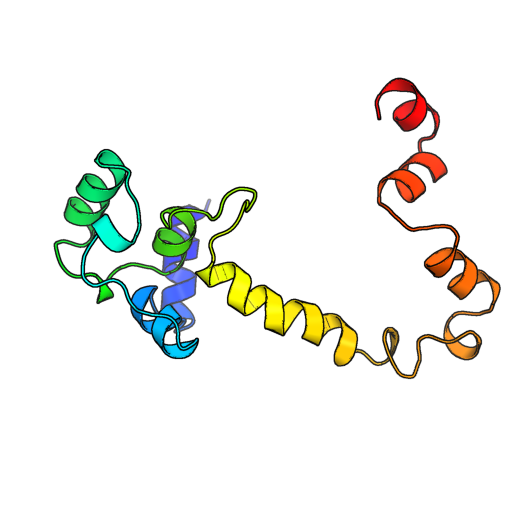 87 MET A N 1
ATOM 711 C CA . MET A 1 87 ? 7.687 -7.961 -0.410 1.00 98.50 87 MET A CA 1
ATOM 712 C C . MET A 1 87 ? 8.128 -7.217 -1.670 1.00 98.50 87 MET A C 1
ATOM 714 O O . MET A 1 87 ? 8.224 -7.844 -2.720 1.00 98.50 87 MET A O 1
ATOM 718 N N . ALA A 1 88 ? 8.406 -5.911 -1.610 1.00 98.38 88 ALA A N 1
ATOM 719 C CA . ALA A 1 88 ? 8.951 -5.182 -2.755 1.00 98.38 88 ALA A CA 1
ATOM 720 C C . ALA A 1 88 ? 10.382 -5.613 -3.067 1.00 98.38 88 ALA A C 1
ATOM 722 O O . ALA A 1 88 ? 10.669 -5.918 -4.223 1.00 98.38 88 ALA A O 1
ATOM 723 N N . SER A 1 89 ? 11.226 -5.728 -2.041 1.00 98.25 89 SER A N 1
ATOM 724 C CA . SER A 1 89 ? 12.579 -6.278 -2.168 1.00 98.25 89 SER A CA 1
ATOM 725 C C . SER A 1 89 ? 12.525 -7.718 -2.684 1.00 98.25 89 SER A C 1
ATOM 727 O O . SER A 1 89 ? 13.158 -8.045 -3.688 1.00 98.25 89 SER A O 1
ATOM 729 N N . ARG A 1 90 ? 11.650 -8.544 -2.087 1.00 98.56 90 ARG A N 1
ATOM 730 C CA . ARG A 1 90 ? 11.484 -9.952 -2.458 1.00 98.56 90 ARG A CA 1
ATOM 731 C C . ARG A 1 90 ? 11.104 -10.164 -3.922 1.00 98.56 90 ARG A C 1
ATOM 733 O O . ARG A 1 90 ? 11.576 -11.113 -4.538 1.00 98.56 90 ARG A O 1
ATOM 740 N N . ARG A 1 91 ? 10.255 -9.298 -4.491 1.00 98.62 91 ARG A N 1
ATOM 741 C CA . ARG A 1 91 ? 9.848 -9.393 -5.907 1.00 98.62 91 ARG A CA 1
ATOM 742 C C . ARG A 1 91 ? 11.025 -9.271 -6.875 1.00 98.62 91 ARG A C 1
ATOM 744 O O . ARG A 1 91 ? 10.950 -9.854 -7.948 1.00 98.62 91 ARG A O 1
ATOM 751 N N . LEU A 1 92 ? 12.065 -8.519 -6.516 1.00 98.44 92 LEU A N 1
ATOM 752 C CA . LEU A 1 92 ? 13.260 -8.363 -7.346 1.00 98.44 92 LEU A CA 1
ATOM 753 C C . LEU A 1 92 ? 14.307 -9.424 -7.003 1.00 98.44 92 LEU A C 1
ATOM 755 O O . LEU A 1 92 ? 14.798 -10.106 -7.891 1.00 98.44 92 LEU A O 1
ATOM 759 N N . GLU A 1 93 ? 14.614 -9.604 -5.717 1.00 98.31 93 GLU A N 1
ATOM 760 C CA . GLU A 1 93 ? 15.707 -10.485 -5.282 1.00 98.31 93 GLU A CA 1
ATOM 761 C C . GLU A 1 93 ? 15.440 -11.974 -5.568 1.00 98.31 93 GLU A C 1
ATOM 763 O O 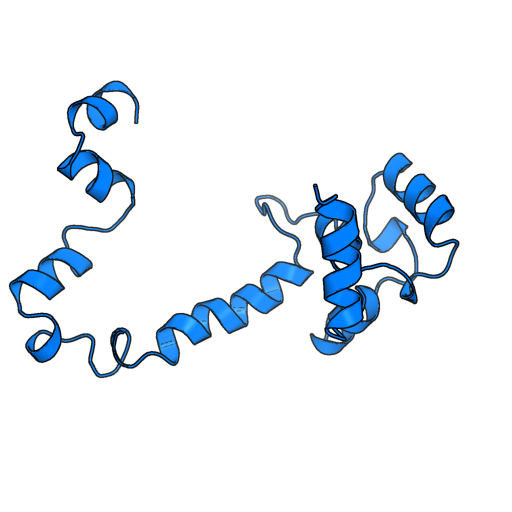. GLU A 1 93 ? 16.377 -12.751 -5.731 1.00 98.31 93 GLU A O 1
ATOM 768 N N . ALA A 1 94 ? 14.169 -12.389 -5.590 1.00 98.50 94 ALA A N 1
ATOM 769 C CA . ALA A 1 94 ? 13.788 -13.788 -5.761 1.00 98.50 94 ALA A CA 1
ATOM 770 C C . ALA A 1 94 ? 13.512 -14.158 -7.226 1.00 98.50 94 ALA A C 1
ATOM 772 O O . ALA A 1 94 ? 13.255 -15.328 -7.515 1.00 98.50 94 ALA A O 1
ATOM 773 N N . ASP A 1 95 ? 13.541 -13.185 -8.141 1.00 98.69 95 ASP A N 1
ATOM 774 C CA . ASP A 1 95 ? 13.329 -13.419 -9.565 1.00 98.69 95 ASP A CA 1
ATOM 775 C C . ASP A 1 95 ? 14.670 -13.504 -10.293 1.00 98.69 95 ASP A C 1
ATOM 777 O O . ASP A 1 95 ? 15.497 -12.587 -10.274 1.00 98.69 95 ASP A O 1
ATOM 781 N N . ARG A 1 96 ? 14.866 -14.622 -10.988 1.00 98.69 96 ARG A N 1
ATOM 782 C CA . ARG A 1 96 ? 16.046 -14.888 -11.804 1.00 98.69 96 ARG A CA 1
ATOM 783 C C . ARG A 1 96 ? 16.291 -13.779 -12.834 1.00 98.69 96 ARG A C 1
ATOM 785 O O . ARG A 1 96 ? 17.434 -13.381 -13.039 1.00 98.69 96 ARG A O 1
ATOM 792 N N . PHE A 1 97 ? 15.234 -13.244 -13.443 1.00 98.62 97 PHE A N 1
ATOM 793 C CA . PHE A 1 97 ? 15.321 -12.243 -14.508 1.00 98.62 97 PHE A CA 1
ATOM 794 C C . PHE A 1 97 ? 15.656 -10.831 -14.014 1.00 98.62 97 PHE A C 1
ATOM 796 O O . PHE A 1 97 ? 16.041 -9.993 -14.821 1.00 98.62 97 PHE A O 1
ATOM 803 N N . PHE A 1 98 ? 15.577 -10.574 -12.706 1.00 98.44 98 PHE A N 1
ATOM 804 C CA . PHE A 1 98 ? 16.105 -9.356 -12.078 1.00 98.44 98 PHE A CA 1
ATOM 805 C C . PHE A 1 98 ? 17.426 -9.595 -11.330 1.00 98.44 98 PHE A C 1
ATOM 807 O O . PHE A 1 98 ? 18.005 -8.653 -10.793 1.00 98.44 98 PHE A O 1
ATOM 814 N N . THR A 1 99 ? 17.917 -10.838 -11.308 1.00 98.56 99 THR A N 1
ATOM 815 C CA . THR A 1 99 ? 19.150 -11.236 -10.618 1.00 98.56 99 THR A CA 1
ATOM 816 C C . THR A 1 99 ? 20.130 -11.917 -11.574 1.00 98.56 99 THR A C 1
ATOM 818 O O . THR A 1 99 ? 20.781 -11.228 -12.356 1.00 98.56 99 THR A O 1
ATOM 821 N N . SER A 1 100 ? 20.267 -13.247 -11.537 1.00 98.50 100 SER A N 1
ATOM 822 C CA . SER A 1 100 ? 21.308 -13.979 -12.280 1.00 98.50 100 SER A CA 1
ATOM 823 C C . SER A 1 100 ? 21.225 -13.790 -13.794 1.00 98.50 100 SER A C 1
ATOM 825 O O . SER A 1 100 ? 22.250 -13.781 -14.476 1.00 98.50 100 SER A O 1
ATOM 827 N N . ASP A 1 101 ? 20.008 -13.610 -14.306 1.00 98.69 101 ASP A N 1
ATOM 828 C CA . ASP A 1 101 ? 19.710 -13.562 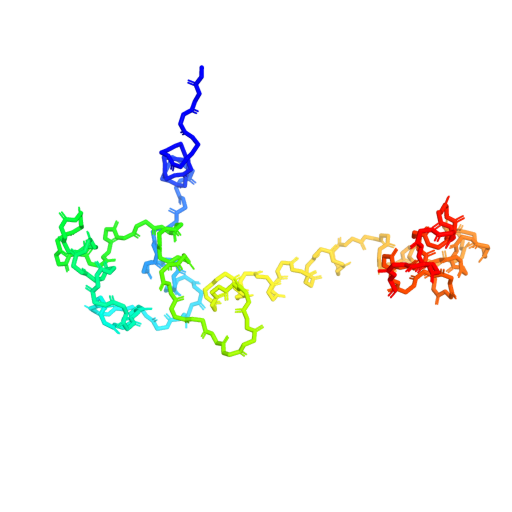-15.733 1.00 98.69 101 ASP A CA 1
ATOM 829 C C . ASP A 1 101 ? 19.433 -12.133 -16.219 1.00 98.69 101 ASP A C 1
ATOM 831 O O . ASP A 1 101 ? 19.060 -11.932 -17.374 1.00 98.69 101 ASP A O 1
ATOM 835 N N . PHE A 1 102 ? 19.661 -11.120 -15.376 1.00 98.56 102 PHE A N 1
ATOM 836 C CA . PHE A 1 102 ? 19.603 -9.715 -15.781 1.00 98.56 102 PHE A CA 1
ATOM 837 C C . PHE A 1 102 ? 20.901 -9.296 -16.495 1.00 98.56 102 PHE A C 1
ATOM 839 O O . PHE A 1 102 ? 21.702 -8.503 -15.998 1.00 98.56 102 PHE A O 1
ATOM 846 N N . ASN A 1 103 ? 21.146 -9.893 -17.664 1.00 98.31 103 ASN A N 1
ATOM 847 C CA . ASN A 1 103 ? 22.378 -9.746 -18.442 1.00 98.31 103 ASN A CA 1
ATOM 848 C C . ASN A 1 103 ? 22.110 -9.690 -19.960 1.00 98.31 103 ASN A C 1
ATOM 850 O O . ASN A 1 103 ? 20.979 -9.852 -20.426 1.00 98.31 103 ASN A O 1
ATOM 854 N N . LYS A 1 104 ? 23.153 -9.404 -20.751 1.00 98.38 104 LYS A N 1
ATOM 855 C CA . LYS A 1 104 ? 23.031 -9.193 -22.205 1.00 98.38 104 LYS A CA 1
ATOM 856 C C . LYS A 1 104 ? 22.803 -10.494 -22.968 1.00 98.38 104 LYS A C 1
ATOM 858 O O . LYS A 1 104 ? 22.280 -10.450 -24.075 1.00 98.38 104 LYS A O 1
ATOM 863 N N . GLU A 1 105 ? 23.193 -11.632 -22.417 1.00 98.31 105 GLU A N 1
ATOM 864 C CA . GLU A 1 105 ? 23.004 -12.945 -23.023 1.00 98.31 105 GLU A CA 1
ATOM 865 C C . GLU A 1 105 ? 21.511 -13.286 -23.086 1.00 98.31 105 GLU A C 1
ATOM 867 O O . GLU A 1 105 ? 21.034 -13.795 -24.099 1.00 98.31 105 GLU A O 1
ATOM 872 N N . VAL A 1 106 ? 20.765 -12.934 -22.035 1.00 98.56 106 VAL A N 1
ATOM 873 C CA . VAL A 1 106 ? 19.316 -13.159 -21.946 1.00 98.56 106 VAL A CA 1
ATOM 874 C C . VAL A 1 106 ? 18.521 -12.022 -22.591 1.00 98.56 106 VAL A C 1
ATOM 876 O O . VAL A 1 106 ? 17.603 -12.277 -23.368 1.00 98.56 106 VAL A O 1
ATOM 879 N N . TYR A 1 107 ? 18.872 -10.763 -22.315 1.00 98.50 107 TYR A N 1
ATOM 880 C CA . TYR A 1 107 ? 18.096 -9.601 -22.773 1.00 98.50 107 TYR A CA 1
ATOM 881 C C . TYR A 1 107 ? 18.528 -9.053 -24.134 1.00 98.50 107 TYR A C 1
ATOM 883 O O . TYR A 1 107 ? 17.864 -8.165 -24.672 1.00 98.50 107 TYR A O 1
ATOM 891 N N . THR A 1 108 ? 19.620 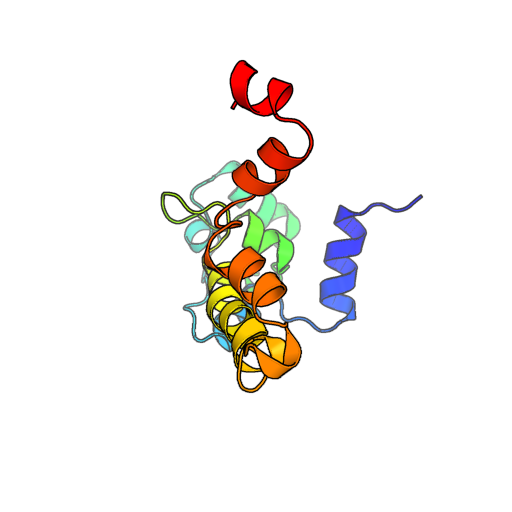-9.560 -24.712 1.00 98.62 108 THR A N 1
ATOM 892 C CA . THR A 1 108 ? 20.401 -8.917 -25.783 1.00 98.62 108 THR A CA 1
ATOM 893 C C . THR A 1 108 ? 21.012 -7.585 -25.346 1.00 98.62 108 THR A C 1
ATOM 895 O O . THR A 1 108 ? 20.541 -6.911 -24.429 1.00 98.62 108 THR A O 1
ATOM 898 N N . GLU A 1 109 ? 22.059 -7.148 -26.045 1.00 98.44 109 GLU A N 1
ATOM 899 C CA . GLU A 1 109 ? 22.669 -5.846 -25.775 1.00 98.44 109 GLU A CA 1
ATOM 900 C C . GLU A 1 109 ? 21.676 -4.686 -25.949 1.00 98.44 109 GLU A C 1
ATOM 902 O O . GLU A 1 109 ? 21.576 -3.827 -25.075 1.00 98.44 109 GLU A O 1
ATOM 907 N N . LYS A 1 110 ? 20.889 -4.699 -27.035 1.00 98.31 110 LYS A N 1
ATOM 908 C CA . LYS A 1 110 ? 19.890 -3.655 -27.307 1.00 98.31 110 LYS A CA 1
ATOM 909 C C . LYS A 1 110 ? 18.751 -3.661 -26.288 1.00 98.31 110 LYS A C 1
ATOM 911 O O . LYS A 1 110 ? 18.295 -2.593 -25.887 1.00 98.31 110 LYS A O 1
ATOM 916 N N . GLY A 1 111 ? 18.282 -4.841 -25.879 1.00 98.56 111 GLY A N 1
ATOM 917 C CA . GLY A 1 111 ? 17.194 -4.952 -24.907 1.00 98.56 111 GLY A CA 1
ATOM 918 C C . GLY A 1 111 ? 17.614 -4.473 -23.521 1.00 98.56 111 GLY A C 1
ATOM 919 O O . GLY A 1 111 ? 16.901 -3.684 -22.905 1.00 98.56 111 GLY A O 1
ATOM 920 N N . LEU A 1 112 ? 18.808 -4.855 -23.061 1.00 98.31 112 LEU A N 1
ATOM 921 C CA . LEU A 1 112 ? 19.304 -4.391 -21.767 1.00 98.31 112 LEU A CA 1
ATOM 922 C C . LEU A 1 112 ? 19.622 -2.885 -21.774 1.00 98.31 112 LEU A C 1
ATOM 924 O O . LEU A 1 112 ? 19.371 -2.198 -20.787 1.00 98.31 112 LEU A O 1
ATOM 928 N N . GLU A 1 113 ? 20.115 -2.337 -22.893 1.00 98.12 113 GLU A N 1
ATOM 929 C CA . GLU A 1 113 ? 20.284 -0.886 -23.050 1.00 98.12 113 GLU A CA 1
ATOM 930 C C . GLU A 1 113 ? 18.945 -0.134 -22.976 1.00 98.12 113 GLU A C 1
ATOM 932 O O . GLU A 1 113 ? 18.866 0.937 -22.371 1.00 98.12 113 GLU A O 1
ATOM 937 N N . TRP A 1 114 ? 17.883 -0.695 -23.558 1.00 98.38 114 TRP A N 1
ATOM 938 C CA . TRP A 1 114 ? 16.550 -0.100 -23.509 1.00 98.38 114 TRP A CA 1
ATOM 939 C C . TRP A 1 114 ? 16.021 0.026 -22.078 1.00 98.38 114 TRP A C 1
ATOM 941 O O . TRP A 1 114 ? 15.443 1.059 -21.728 1.00 98.38 114 TRP A O 1
ATOM 951 N N . VAL A 1 115 ? 16.236 -1.006 -21.259 1.00 98.00 115 VAL A N 1
ATOM 952 C CA . VAL A 1 115 ? 15.861 -1.000 -19.840 1.00 98.00 115 VAL A CA 1
ATOM 953 C C . VAL A 1 115 ? 16.719 0.005 -19.071 1.00 98.00 115 VAL A C 1
ATOM 955 O O . VAL A 1 115 ? 16.174 0.915 -18.464 1.00 98.00 115 VAL A O 1
ATOM 958 N N . ASN A 1 116 ? 18.048 -0.096 -19.163 1.00 96.75 116 ASN A N 1
ATOM 959 C CA . ASN A 1 116 ? 18.964 0.623 -18.266 1.00 96.75 116 ASN A CA 1
ATOM 960 C C . ASN A 1 116 ? 19.283 2.072 -18.658 1.00 96.75 116 ASN A C 1
ATOM 962 O O . ASN A 1 116 ? 19.933 2.769 -17.887 1.00 96.75 116 ASN A O 1
ATOM 966 N N . LYS A 1 117 ? 18.991 2.493 -19.895 1.00 94.12 117 LYS A N 1
ATOM 967 C CA . LYS A 1 117 ? 19.387 3.832 -20.379 1.00 94.12 117 LYS A CA 1
ATOM 968 C C . LYS A 1 117 ? 18.280 4.607 -21.066 1.00 94.12 117 LYS A C 1
ATOM 970 O O . LYS A 1 117 ? 18.458 5.790 -21.353 1.00 94.12 117 LYS A O 1
ATOM 975 N N . LYS A 1 118 ? 17.195 3.939 -21.460 1.00 93.12 118 LYS A N 1
ATOM 976 C CA . LYS A 1 118 ? 16.115 4.560 -22.239 1.00 93.12 118 LYS A CA 1
ATOM 977 C C . LYS A 1 118 ? 14.792 4.600 -21.486 1.00 93.12 118 LYS A C 1
ATOM 979 O O . LYS A 1 118 ? 13.829 5.095 -22.068 1.00 93.12 118 LYS A O 1
ATOM 984 N N . THR A 1 119 ? 14.716 4.048 -20.276 1.00 96.12 119 THR A N 1
ATOM 985 C CA . THR A 1 119 ? 13.453 3.883 -19.551 1.00 96.12 119 THR A CA 1
ATOM 986 C C . THR A 1 119 ? 13.670 4.010 -18.043 1.00 96.12 119 THR A C 1
ATOM 988 O O . THR A 1 119 ? 13.723 3.010 -17.339 1.00 96.12 119 THR A O 1
ATOM 991 N N . GLU A 1 120 ? 13.766 5.242 -17.545 1.00 96.50 120 GLU A N 1
ATOM 992 C CA . GLU A 1 120 ? 13.872 5.509 -16.100 1.00 96.50 120 GLU A CA 1
ATOM 993 C C . GLU A 1 120 ? 12.492 5.694 -15.458 1.00 96.50 120 GLU A C 1
ATOM 995 O O . GLU A 1 120 ? 12.292 5.471 -14.265 1.00 96.50 120 GLU A O 1
ATOM 1000 N N . SER A 1 121 ? 11.516 6.137 -16.251 1.00 96.81 121 SER A N 1
ATOM 1001 C CA . SER A 1 121 ? 10.216 6.558 -15.747 1.00 96.81 121 SER A CA 1
ATOM 1002 C C . SER A 1 121 ? 9.071 6.228 -16.702 1.00 96.81 121 SER A C 1
ATOM 1004 O O . SER A 1 121 ? 9.253 5.987 -17.898 1.00 96.81 121 SER A O 1
ATOM 1006 N N . LEU A 1 122 ? 7.841 6.309 -16.183 1.00 97.44 122 LEU A N 1
ATOM 1007 C CA . LEU A 1 122 ? 6.636 6.248 -17.013 1.00 97.44 122 LEU A CA 1
ATOM 1008 C C . LEU A 1 122 ? 6.606 7.377 -18.063 1.00 97.44 122 LEU A C 1
ATOM 1010 O O . LEU A 1 122 ? 6.080 7.174 -19.156 1.00 97.44 122 LEU A O 1
ATOM 1014 N N . LYS A 1 123 ? 7.206 8.542 -17.766 1.00 97.12 123 LYS A N 1
ATOM 1015 C CA . LYS A 1 123 ? 7.279 9.678 -18.697 1.00 97.12 123 LYS A CA 1
ATOM 1016 C C . LYS A 1 123 ? 8.063 9.316 -19.960 1.00 97.12 123 LYS A C 1
ATOM 1018 O O . LYS A 1 123 ? 7.605 9.656 -21.044 1.00 97.12 123 LYS A O 1
ATOM 1023 N N . ASP A 1 124 ? 9.159 8.565 -19.850 1.00 97.62 124 ASP A N 1
ATOM 1024 C CA . ASP A 1 124 ? 9.960 8.147 -21.013 1.00 97.62 124 ASP A CA 1
ATOM 1025 C C . ASP A 1 124 ? 9.178 7.212 -21.943 1.00 97.62 124 ASP A C 1
ATOM 1027 O O . ASP A 1 124 ? 9.296 7.274 -23.168 1.00 97.62 124 ASP A O 1
ATOM 1031 N N . VAL A 1 125 ? 8.354 6.335 -21.365 1.00 98.06 125 VAL A N 1
ATOM 1032 C CA . VAL A 1 125 ? 7.483 5.435 -22.130 1.00 98.06 125 VAL A CA 1
ATOM 1033 C C . VAL A 1 125 ? 6.374 6.226 -22.817 1.00 98.06 125 VAL A C 1
ATOM 1035 O O . VAL A 1 125 ? 6.145 6.041 -24.011 1.00 98.06 125 VAL A O 1
ATOM 1038 N N . LEU A 1 126 ? 5.721 7.145 -22.101 1.00 98.06 126 LEU A N 1
ATOM 1039 C CA . LEU A 1 126 ? 4.687 8.002 -22.680 1.00 98.06 126 LEU A CA 1
ATOM 1040 C C . LEU A 1 126 ? 5.249 8.889 -23.788 1.00 98.06 126 LEU A C 1
ATOM 1042 O O . LEU A 1 126 ? 4.652 8.953 -24.854 1.00 98.06 126 LEU A O 1
ATOM 1046 N N . TYR A 1 127 ? 6.415 9.499 -23.587 1.00 97.81 127 TYR A N 1
ATOM 1047 C CA . TYR A 1 127 ? 7.049 10.357 -24.587 1.00 97.81 127 TYR A CA 1
ATOM 1048 C C . TYR A 1 127 ? 7.355 9.588 -25.878 1.00 97.81 127 TYR A C 1
ATOM 1050 O O . TYR A 1 127 ? 7.175 10.100 -26.977 1.00 97.81 127 TYR A O 1
ATOM 1058 N N . ARG A 1 128 ? 7.742 8.314 -25.760 1.00 97.69 128 ARG A N 1
ATOM 1059 C CA . ARG A 1 128 ? 8.033 7.443 -26.907 1.00 97.69 128 ARG A CA 1
ATOM 1060 C C . ARG A 1 128 ? 6.820 7.172 -27.798 1.00 97.69 128 ARG A C 1
ATOM 1062 O O . ARG A 1 128 ? 6.992 6.969 -28.996 1.00 97.69 128 ARG A O 1
ATOM 1069 N N . HIS A 1 129 ? 5.621 7.120 -27.221 1.00 98.31 129 HIS A N 1
ATOM 1070 C CA . HIS A 1 129 ? 4.400 6.715 -27.930 1.00 98.31 129 HIS A CA 1
ATOM 1071 C C . HIS A 1 129 ? 3.410 7.864 -28.157 1.00 98.31 129 HIS A C 1
ATOM 1073 O O . HIS A 1 129 ? 2.631 7.822 -29.105 1.00 98.31 129 HIS A O 1
ATOM 1079 N N . TYR A 1 130 ? 3.461 8.891 -27.312 1.00 98.12 130 TYR A N 1
ATOM 1080 C CA . TYR A 1 130 ? 2.585 10.060 -27.307 1.00 98.12 130 TYR A CA 1
ATOM 1081 C C . TYR A 1 130 ? 3.391 11.336 -26.989 1.00 98.12 130 TYR A C 1
ATOM 1083 O O . TYR A 1 130 ? 3.120 12.000 -25.983 1.00 98.12 130 TYR A O 1
ATOM 1091 N N . PRO A 1 131 ? 4.385 11.701 -27.821 1.00 98.00 131 PRO A N 1
ATOM 1092 C CA . PRO A 1 131 ? 5.284 12.822 -27.535 1.00 98.00 131 PRO A CA 1
ATOM 1093 C C . PRO A 1 131 ? 4.529 14.145 -27.368 1.00 98.00 131 PRO A C 1
ATOM 1095 O O . PRO A 1 131 ? 4.755 14.857 -26.396 1.00 98.00 131 PRO A O 1
ATOM 1098 N N . GLU A 1 132 ? 3.548 14.423 -28.232 1.00 98.19 132 GLU A N 1
ATOM 1099 C CA . GLU A 1 132 ? 2.757 15.660 -28.178 1.00 98.19 132 GLU A CA 1
ATOM 1100 C C . GLU A 1 132 ? 1.983 15.825 -26.861 1.00 98.19 132 GLU A C 1
ATOM 1102 O O . GLU A 1 132 ? 1.830 16.939 -26.359 1.00 98.19 132 GLU A O 1
ATOM 1107 N N . LEU A 1 133 ? 1.495 14.720 -26.281 1.00 97.56 133 LEU A N 1
ATOM 1108 C CA . LEU A 1 133 ? 0.800 14.748 -24.993 1.00 97.56 133 LEU A CA 1
ATOM 1109 C C . LEU A 1 133 ? 1.761 15.156 -23.885 1.00 97.56 133 LEU A C 1
ATOM 1111 O O . LEU A 1 133 ? 1.421 15.995 -23.052 1.00 97.56 133 LEU A O 1
ATOM 1115 N N . VAL A 1 134 ? 2.948 14.555 -23.884 1.00 97.38 134 VAL A N 1
ATOM 1116 C CA . VAL A 1 134 ? 3.943 14.811 -22.852 1.00 97.38 134 VAL A CA 1
ATOM 1117 C C . VAL A 1 134 ? 4.459 16.242 -22.966 1.00 97.38 134 VAL A C 1
ATOM 1119 O O . VAL A 1 134 ? 4.445 16.956 -21.976 1.00 97.38 134 VAL A O 1
ATOM 1122 N N . GLU A 1 135 ? 4.817 16.703 -24.164 1.00 97.06 135 GLU A N 1
ATOM 1123 C CA . GLU A 1 135 ? 5.345 18.061 -24.372 1.00 97.06 135 GLU A CA 1
ATOM 1124 C C . GLU A 1 135 ? 4.348 19.158 -24.002 1.00 97.06 135 GLU A C 1
ATOM 1126 O O . GLU A 1 135 ? 4.742 20.227 -23.537 1.00 97.06 135 GLU A O 1
ATOM 1131 N N . LYS A 1 136 ? 3.052 18.906 -24.202 1.00 97.69 136 LYS A N 1
ATOM 1132 C CA . LYS A 1 136 ? 2.021 19.912 -23.961 1.00 97.69 136 LYS A CA 1
ATOM 1133 C C . LYS A 1 136 ? 1.512 19.930 -22.519 1.00 97.69 136 LYS A C 1
ATOM 1135 O O . LYS A 1 136 ? 1.080 20.988 -22.062 1.00 97.69 136 LYS A O 1
ATOM 1140 N N . TRP A 1 137 ? 1.522 18.793 -21.817 1.00 97.00 137 TRP A N 1
ATOM 1141 C CA . TRP A 1 137 ? 0.767 18.637 -20.565 1.00 97.00 137 TRP A CA 1
ATOM 1142 C C . TRP A 1 137 ? 1.526 17.993 -19.391 1.00 97.00 137 TRP A C 1
ATOM 1144 O O . TRP A 1 137 ? 0.938 17.894 -18.314 1.00 97.00 137 TRP A O 1
ATOM 1154 N N . MET A 1 138 ? 2.784 17.555 -19.552 1.00 92.50 138 MET A N 1
ATOM 1155 C CA . MET A 1 138 ? 3.562 16.855 -18.506 1.00 92.50 138 MET A CA 1
ATOM 1156 C C . MET A 1 138 ? 5.006 17.335 -18.347 1.00 92.50 138 MET A C 1
ATOM 1158 O O . MET A 1 138 ? 5.537 17.196 -17.224 1.00 92.50 138 MET A O 1
#

Secondary structure (DSSP, 8-state):
---HHHHHHHHHHHTTPPPHHHHHHHTTPPPPSSGGGT-S-HHHHHHHHHHHTT-GGG--HHHHHHHSPPPTT-SS-HHHHHHHHHHHHHHHHT-GGGTTT-SHHHH-HHHHHHHHHH-SSHHHHHHHH-HHHHHHH-

Organism: Pinus taeda (NCBI:txid3352)